Protein AF-A0A6M3IK71-F1 (afdb_monomer_lite)

Radius of gyration: 14.88 Å; chains: 1; bounding box: 33×31×41 Å

Structure (mmCIF, N/CA/C/O backbone):
data_AF-A0A6M3IK71-F1
#
_entry.id   AF-A0A6M3IK71-F1
#
loop_
_atom_site.group_PDB
_atom_site.id
_atom_site.type_symbol
_atom_site.label_atom_id
_atom_site.label_alt_id
_atom_site.label_comp_id
_atom_site.label_asym_id
_atom_site.label_entity_id
_atom_site.label_seq_id
_atom_site.pdbx_PDB_ins_code
_atom_site.Cartn_x
_atom_site.Cartn_y
_atom_site.Cartn_z
_atom_site.occupancy
_atom_site.B_iso_or_equiv
_atom_site.auth_seq_id
_atom_site.auth_comp_id
_atom_site.auth_asym_id
_atom_site.auth_atom_id
_atom_site.pdbx_PDB_model_num
ATOM 1 N N . MET A 1 1 ? 9.284 4.468 7.856 1.00 82.75 1 MET A N 1
ATOM 2 C CA . MET A 1 1 ? 7.969 3.829 8.094 1.00 82.75 1 MET A CA 1
ATOM 3 C C . MET A 1 1 ? 6.954 4.946 8.207 1.00 82.75 1 MET A C 1
ATOM 5 O O . MET A 1 1 ? 7.311 5.969 8.771 1.00 82.75 1 MET A O 1
ATOM 9 N N . ILE A 1 2 ? 5.760 4.789 7.642 1.00 92.88 2 ILE A N 1
ATOM 10 C CA . ILE A 1 2 ? 4.698 5.807 7.718 1.00 92.88 2 ILE A CA 1
ATOM 11 C C . ILE A 1 2 ? 3.636 5.298 8.685 1.00 92.88 2 ILE A C 1
ATOM 13 O O . ILE A 1 2 ? 3.389 4.093 8.718 1.00 92.88 2 ILE A O 1
ATOM 17 N N . ARG A 1 3 ? 3.052 6.194 9.476 1.00 94.31 3 ARG A N 1
ATOM 18 C CA . ARG A 1 3 ? 1.958 5.885 10.397 1.00 94.31 3 ARG A CA 1
ATOM 19 C C . ARG A 1 3 ? 0.759 6.745 10.041 1.00 94.31 3 ARG A C 1
ATOM 21 O O . ARG A 1 3 ? 0.933 7.909 9.694 1.00 94.31 3 ARG A O 1
ATOM 28 N N . ALA A 1 4 ? -0.423 6.156 10.089 1.00 95.81 4 ALA A N 1
ATOM 29 C CA . ALA A 1 4 ? -1.681 6.837 9.839 1.00 95.81 4 ALA A CA 1
ATOM 30 C C . ALA A 1 4 ? -2.730 6.317 10.815 1.00 95.81 4 ALA A C 1
ATOM 32 O O . ALA A 1 4 ? -2.734 5.132 11.133 1.00 95.81 4 ALA A O 1
ATOM 33 N N . GLU A 1 5 ? -3.632 7.186 11.247 1.00 95.88 5 GLU A N 1
ATOM 34 C CA . GLU A 1 5 ? -4.767 6.811 12.081 1.00 95.88 5 GLU A CA 1
ATOM 35 C C . GLU A 1 5 ? -6.059 6.980 11.283 1.00 95.88 5 GLU A C 1
ATOM 37 O O . GLU A 1 5 ? -6.243 7.977 10.580 1.00 95.88 5 GLU A O 1
ATOM 42 N N . ALA A 1 6 ? -6.947 5.995 11.368 1.00 95.56 6 ALA A N 1
ATOM 43 C CA . ALA A 1 6 ? -8.295 6.082 10.826 1.00 95.56 6 ALA A CA 1
ATOM 44 C C . ALA A 1 6 ? -9.256 5.323 11.740 1.00 95.56 6 ALA A C 1
ATOM 46 O O . ALA A 1 6 ? -8.984 4.180 12.104 1.00 95.56 6 ALA A O 1
ATOM 47 N N . ASP A 1 7 ? -10.371 5.965 12.095 1.00 92.75 7 ASP A N 1
ATOM 48 C CA . ASP A 1 7 ? -11.415 5.403 12.960 1.00 92.75 7 ASP A CA 1
ATOM 49 C C . ASP A 1 7 ? -10.871 4.878 14.310 1.00 92.75 7 ASP A C 1
ATOM 51 O O . ASP A 1 7 ? -11.312 3.849 14.817 1.00 92.75 7 ASP A O 1
ATOM 55 N N . GLY A 1 8 ? -9.876 5.573 14.881 1.00 93.31 8 GLY A N 1
ATOM 56 C CA . GLY A 1 8 ? -9.226 5.205 16.147 1.00 93.31 8 GLY A CA 1
ATOM 57 C C . GLY A 1 8 ? -8.264 4.013 16.059 1.00 93.31 8 GLY A C 1
ATOM 58 O O . GLY A 1 8 ? -7.817 3.512 17.088 1.00 93.31 8 GLY A O 1
ATOM 59 N N . ILE A 1 9 ? -7.946 3.539 14.850 1.00 95.44 9 ILE A N 1
ATOM 60 C CA . ILE A 1 9 ? -7.010 2.436 14.607 1.00 95.44 9 ILE A CA 1
ATOM 61 C C . ILE A 1 9 ? -5.738 2.985 13.952 1.00 95.44 9 ILE A C 1
ATOM 63 O O . ILE A 1 9 ? -5.804 3.677 12.932 1.00 95.44 9 ILE A O 1
ATOM 67 N N . GLU A 1 10 ? -4.572 2.634 14.502 1.00 97.06 10 GLU A N 1
ATOM 68 C CA . GLU A 1 10 ? -3.271 2.962 13.910 1.00 97.06 10 GLU A CA 1
ATOM 69 C C . GLU A 1 10 ? -2.875 1.934 12.836 1.00 97.06 10 GLU A C 1
ATOM 71 O O . GLU A 1 10 ? -2.929 0.716 13.030 1.00 97.06 10 GLU A O 1
ATOM 76 N N . TYR A 1 11 ? -2.417 2.443 11.696 1.00 97.00 11 TYR A N 1
ATOM 77 C CA . TYR A 1 11 ? -1.899 1.683 10.568 1.00 97.00 11 TYR A CA 1
ATOM 78 C C . TYR A 1 11 ? -0.442 2.062 10.308 1.00 97.00 11 TYR A C 1
ATOM 80 O O . TYR A 1 11 ? -0.099 3.230 10.120 1.00 97.00 11 TYR A O 1
ATOM 88 N N . GLY A 1 12 ? 0.420 1.053 10.234 1.00 96.38 12 GLY A N 1
ATOM 89 C CA . GLY A 1 12 ? 1.818 1.186 9.846 1.00 96.38 12 GLY A CA 1
ATOM 90 C C . GLY A 1 12 ? 2.025 0.786 8.389 1.00 96.38 12 GLY A C 1
ATOM 91 O O . GLY A 1 12 ? 1.578 -0.275 7.962 1.00 96.38 12 GLY A O 1
ATOM 92 N N . VAL A 1 13 ? 2.755 1.598 7.626 1.00 96.00 13 VAL A N 1
ATOM 93 C CA . VAL A 1 13 ? 3.127 1.299 6.238 1.00 96.00 13 VAL A CA 1
ATOM 94 C C . VAL A 1 13 ? 4.636 1.136 6.119 1.00 96.00 13 VAL A C 1
ATOM 96 O O . VAL A 1 13 ? 5.426 2.040 6.436 1.00 96.00 13 VAL A O 1
ATOM 99 N N . LYS A 1 14 ? 5.044 -0.039 5.636 1.00 94.06 14 LYS A N 1
ATOM 100 C CA . LYS A 1 14 ? 6.441 -0.412 5.404 1.00 94.06 14 LYS A CA 1
ATOM 101 C C . LYS A 1 14 ? 6.713 -0.469 3.908 1.00 94.06 14 LYS A C 1
ATOM 103 O O . LYS A 1 14 ? 5.945 -1.061 3.158 1.00 94.06 14 LYS A O 1
ATOM 108 N N . PHE A 1 15 ? 7.829 0.126 3.498 1.00 91.75 15 PHE A N 1
ATOM 109 C CA . PHE A 1 15 ? 8.299 0.117 2.116 1.00 91.75 15 PHE A CA 1
ATOM 110 C C . PHE A 1 15 ? 9.589 -0.693 2.033 1.00 91.75 15 PHE A C 1
ATOM 112 O O . PHE A 1 15 ? 10.538 -0.410 2.761 1.00 91.75 15 PHE A O 1
ATOM 119 N N . GLY A 1 16 ? 9.626 -1.659 1.124 1.00 89.25 16 GLY A N 1
ATOM 120 C CA . GLY A 1 16 ? 10.832 -2.359 0.703 1.00 89.25 16 GLY A CA 1
ATOM 121 C C . GLY A 1 16 ? 11.178 -1.978 -0.730 1.00 89.25 16 GLY A C 1
ATOM 122 O O . GLY A 1 16 ? 10.290 -1.724 -1.544 1.00 89.25 16 GLY A O 1
ATOM 123 N N . HIS A 1 17 ? 12.464 -1.935 -1.057 1.00 85.19 17 HIS A N 1
ATOM 124 C CA . HIS A 1 17 ? 12.913 -1.753 -2.430 1.00 85.19 17 HIS A CA 1
ATOM 125 C C . HIS A 1 17 ? 14.074 -2.699 -2.698 1.00 85.19 17 HIS A C 1
ATOM 127 O O . HIS A 1 17 ? 15.073 -2.665 -1.985 1.00 85.19 17 HIS A O 1
ATOM 133 N N . LEU A 1 18 ? 13.920 -3.543 -3.709 1.00 83.88 18 LEU A N 1
ATOM 134 C CA . LEU A 1 18 ? 14.900 -4.537 -4.108 1.00 83.88 18 LEU A CA 1
ATOM 135 C C . LEU A 1 18 ? 15.393 -4.201 -5.507 1.00 83.88 18 LEU A C 1
ATOM 137 O O . LEU A 1 18 ? 14.596 -4.123 -6.442 1.00 83.88 18 LEU A O 1
ATOM 141 N N . GLN A 1 19 ? 16.701 -4.029 -5.649 1.00 81.00 19 GLN A N 1
ATOM 142 C CA . GLN A 1 19 ? 17.342 -4.011 -6.954 1.00 81.00 19 GLN A CA 1
ATOM 143 C C . GLN A 1 19 ? 17.559 -5.458 -7.400 1.00 81.00 19 GLN A C 1
ATOM 145 O O . GLN A 1 19 ? 18.050 -6.273 -6.625 1.00 81.00 19 GLN A O 1
ATOM 150 N N . LEU A 1 20 ? 17.136 -5.783 -8.619 1.00 75.56 20 LEU A N 1
ATOM 151 C CA . LEU A 1 20 ? 17.233 -7.136 -9.157 1.00 75.56 20 LEU A CA 1
ATOM 152 C C . LEU A 1 20 ? 18.604 -7.328 -9.810 1.00 75.56 20 LEU A C 1
ATOM 154 O O . LEU A 1 20 ? 19.006 -6.521 -10.658 1.00 75.56 20 LEU A O 1
ATOM 158 N N . GLY A 1 21 ? 19.298 -8.401 -9.423 1.00 67.81 21 GLY A N 1
ATOM 159 C CA . GLY A 1 21 ? 20.542 -8.832 -10.061 1.00 67.81 21 GLY A CA 1
ATOM 160 C C . GLY A 1 21 ? 20.329 -9.237 -11.528 1.00 67.81 21 GLY A C 1
ATOM 161 O O . GLY A 1 21 ? 19.186 -9.468 -11.929 1.00 67.81 21 GLY A O 1
ATOM 162 N N . PRO A 1 22 ? 21.390 -9.315 -12.351 1.00 67.75 22 PRO A N 1
ATOM 163 C CA . PRO A 1 22 ? 21.309 -9.714 -13.762 1.00 67.75 22 PRO A CA 1
ATOM 164 C C . PRO A 1 22 ? 20.530 -11.018 -13.981 1.00 67.75 22 PRO A C 1
ATOM 166 O O . PRO A 1 22 ? 19.692 -11.093 -14.873 1.00 67.75 22 PRO A O 1
ATOM 169 N N . GLU A 1 23 ? 20.735 -12.005 -13.111 1.00 65.81 23 GLU A N 1
ATOM 170 C CA . GLU A 1 23 ? 20.045 -13.300 -13.108 1.00 65.81 23 GLU A CA 1
ATOM 171 C C . GLU A 1 23 ? 18.580 -13.235 -12.638 1.00 65.81 23 GLU A C 1
ATOM 173 O O . GLU A 1 23 ? 17.793 -14.140 -12.903 1.00 65.81 23 GLU A O 1
ATOM 178 N N . GLN A 1 24 ? 18.193 -12.150 -11.965 1.00 62.84 24 GLN A N 1
ATOM 179 C CA . GLN A 1 24 ? 16.837 -11.898 -11.469 1.00 62.84 24 GLN A CA 1
ATOM 180 C C . GLN A 1 24 ? 16.064 -10.903 -12.342 1.00 62.84 24 GLN A C 1
ATOM 182 O O . GLN A 1 24 ? 14.917 -10.570 -12.027 1.00 62.84 24 GLN A O 1
ATOM 187 N N . GLN A 1 25 ? 16.668 -10.405 -13.427 1.00 61.41 25 GLN A N 1
ATOM 188 C CA . GLN A 1 25 ? 16.006 -9.556 -14.415 1.00 61.41 25 GLN A CA 1
ATOM 189 C C . GLN A 1 25 ? 15.050 -10.407 -15.244 1.00 61.41 25 GLN A C 1
ATOM 191 O O . GLN A 1 25 ? 15.318 -10.806 -16.373 1.00 61.41 25 GLN A O 1
ATOM 196 N N . ILE A 1 26 ? 13.903 -10.701 -14.647 1.00 58.94 26 ILE A N 1
ATOM 197 C CA . ILE A 1 26 ? 12.832 -11.414 -15.320 1.00 58.94 26 ILE A CA 1
ATOM 198 C C . ILE A 1 26 ? 12.262 -10.466 -16.377 1.00 58.94 26 ILE A C 1
ATOM 200 O O . ILE A 1 26 ? 11.839 -9.349 -16.051 1.00 58.94 26 ILE A O 1
ATOM 204 N N . TYR A 1 27 ? 12.211 -10.909 -17.635 1.00 53.69 27 TYR A N 1
ATOM 205 C CA . TYR A 1 27 ? 11.245 -10.351 -18.577 1.00 53.69 27 TYR A CA 1
ATOM 206 C C . TYR A 1 27 ? 9.876 -10.529 -17.928 1.00 53.69 27 TYR A C 1
ATOM 208 O O . TYR A 1 27 ? 9.425 -11.651 -17.700 1.00 53.69 27 TYR A O 1
ATOM 216 N N . SER A 1 28 ? 9.250 -9.424 -17.525 1.00 49.00 28 SER A N 1
ATOM 217 C CA . SER A 1 28 ? 7.915 -9.495 -16.947 1.00 49.00 28 SER A CA 1
ATOM 218 C C . SER A 1 28 ? 7.009 -10.169 -17.985 1.00 49.00 28 SER A C 1
ATOM 220 O O . SER A 1 28 ? 7.017 -9.711 -19.125 1.00 49.00 28 SER A O 1
ATOM 222 N N . PRO A 1 29 ? 6.185 -11.174 -17.633 1.00 47.19 29 PRO A N 1
ATOM 223 C CA . PRO A 1 29 ? 5.252 -11.826 -18.566 1.00 47.19 29 PRO A CA 1
ATOM 224 C C . PRO A 1 29 ? 4.095 -10.902 -19.007 1.00 47.19 29 PRO A C 1
ATOM 226 O O . PRO A 1 29 ? 3.064 -11.349 -19.495 1.00 47.19 29 PRO A O 1
ATOM 229 N N . ILE A 1 30 ? 4.257 -9.591 -18.814 1.00 48.72 30 ILE A N 1
ATOM 230 C CA . ILE A 1 30 ? 3.362 -8.543 -19.293 1.00 48.72 30 ILE A CA 1
ATOM 231 C C . ILE A 1 30 ? 3.767 -8.266 -20.755 1.00 48.72 30 ILE A C 1
ATOM 233 O O . ILE A 1 30 ? 4.969 -8.254 -21.026 1.00 48.72 30 ILE A O 1
ATOM 237 N N . PRO A 1 31 ? 2.840 -7.980 -21.693 1.00 46.53 31 PRO A N 1
ATOM 238 C CA . PRO A 1 31 ? 3.109 -7.951 -23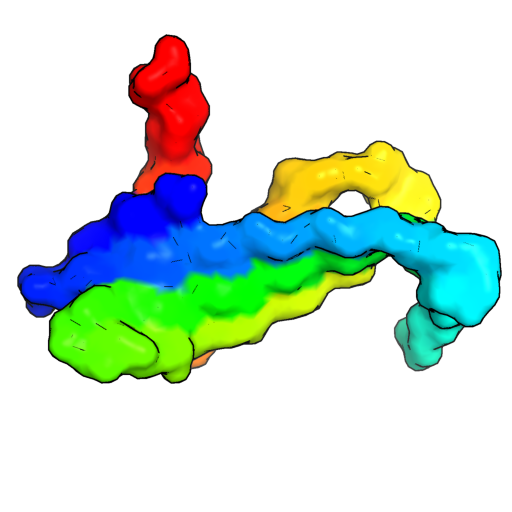.143 1.00 46.53 31 PRO A CA 1
ATOM 239 C C . PRO A 1 31 ? 4.108 -6.888 -23.638 1.00 46.53 31 PRO A C 1
ATOM 241 O O . PRO A 1 31 ? 4.233 -6.669 -24.836 1.00 46.53 31 PRO A O 1
ATOM 244 N N . SER A 1 32 ? 4.781 -6.163 -22.745 1.00 53.44 32 SER A N 1
ATOM 245 C CA . SER A 1 32 ? 5.580 -4.986 -23.079 1.00 53.44 32 SER A CA 1
ATOM 246 C C . SER A 1 32 ? 7.055 -5.275 -23.355 1.00 53.44 32 SER A C 1
ATOM 248 O O . SER A 1 32 ? 7.754 -4.361 -23.785 1.00 53.44 32 SER A O 1
ATOM 250 N N . GLY A 1 33 ? 7.557 -6.488 -23.078 1.00 55.81 33 GLY A N 1
ATOM 251 C CA . GLY A 1 33 ? 8.969 -6.833 -23.303 1.00 55.81 33 GLY A CA 1
ATOM 252 C C . GLY A 1 33 ? 9.961 -5.961 -22.514 1.00 55.81 33 GLY A C 1
ATOM 253 O O . GLY A 1 33 ? 11.133 -5.881 -22.866 1.00 55.81 33 GLY A O 1
ATOM 254 N N . LYS A 1 34 ? 9.509 -5.257 -21.466 1.00 60.62 34 LYS A N 1
ATOM 255 C CA . LYS A 1 34 ? 10.354 -4.316 -20.722 1.00 60.62 34 LYS A CA 1
ATOM 256 C C . LYS A 1 34 ? 11.147 -5.033 -19.632 1.00 60.62 34 LYS A C 1
ATOM 258 O O . LYS A 1 34 ? 10.579 -5.714 -18.778 1.00 60.62 34 LYS A O 1
ATOM 263 N N . GLN A 1 35 ? 12.459 -4.805 -19.624 1.00 67.12 35 GLN A N 1
ATOM 264 C CA . GLN A 1 35 ? 13.366 -5.273 -18.580 1.00 67.12 35 GLN A CA 1
ATOM 265 C C . GLN A 1 35 ? 13.013 -4.606 -17.240 1.00 67.12 35 GLN A C 1
ATOM 267 O O . GLN A 1 35 ? 13.025 -3.377 -17.110 1.00 67.12 35 GLN A O 1
ATOM 272 N N . VAL A 1 36 ? 12.694 -5.420 -16.234 1.00 70.94 36 VAL A N 1
ATOM 273 C CA . VAL A 1 36 ? 12.489 -4.971 -14.852 1.00 70.94 36 VAL A CA 1
ATOM 274 C C . VAL A 1 36 ? 13.828 -5.052 -14.128 1.00 70.94 36 VAL A C 1
ATOM 276 O O . VAL A 1 36 ? 14.449 -6.111 -14.129 1.00 70.94 36 VAL A O 1
ATOM 279 N N . ARG A 1 37 ? 14.278 -3.960 -13.496 1.00 74.44 37 ARG A N 1
ATOM 280 C CA . ARG A 1 37 ? 15.535 -3.968 -12.710 1.00 74.44 37 ARG A CA 1
ATOM 281 C C . ARG A 1 37 ? 15.359 -3.657 -11.229 1.00 74.44 37 ARG A C 1
ATOM 283 O O . ARG A 1 37 ? 16.317 -3.767 -10.473 1.00 74.44 37 ARG A O 1
ATOM 290 N N . ALA A 1 38 ? 14.160 -3.280 -10.798 1.00 79.31 38 ALA A N 1
ATOM 291 C CA . ALA A 1 38 ? 13.868 -3.116 -9.381 1.00 79.31 38 ALA A CA 1
ATOM 292 C C . ALA A 1 38 ? 12.411 -3.450 -9.057 1.00 79.31 38 ALA A C 1
ATOM 294 O O . ALA A 1 38 ? 11.528 -3.368 -9.915 1.00 79.31 38 ALA A O 1
ATOM 295 N N . ARG A 1 39 ? 12.162 -3.810 -7.798 1.00 85.69 39 ARG A N 1
ATOM 296 C CA . ARG A 1 39 ? 10.835 -4.050 -7.231 1.00 85.69 39 ARG A CA 1
ATOM 297 C C . ARG A 1 39 ? 10.644 -3.240 -5.966 1.00 85.69 39 ARG A C 1
ATOM 299 O O . ARG A 1 39 ? 11.466 -3.293 -5.058 1.00 85.69 39 ARG A O 1
ATOM 306 N N . THR A 1 40 ? 9.527 -2.535 -5.891 1.00 89.69 40 THR A N 1
ATOM 307 C CA . THR A 1 40 ? 9.056 -1.902 -4.662 1.00 89.69 40 THR A CA 1
ATOM 308 C C . THR A 1 40 ? 7.961 -2.757 -4.051 1.00 89.69 40 THR A C 1
ATOM 310 O O . THR A 1 40 ? 7.018 -3.138 -4.741 1.00 89.69 40 THR A O 1
ATOM 313 N N . PHE A 1 41 ? 8.079 -3.023 -2.758 1.00 91.69 41 PHE A N 1
ATOM 314 C CA . PHE A 1 41 ? 7.116 -3.766 -1.958 1.00 91.69 41 PHE A CA 1
ATOM 315 C C . PHE A 1 41 ? 6.526 -2.834 -0.908 1.00 91.69 41 PHE A C 1
ATOM 317 O O . PHE A 1 41 ? 7.234 -1.998 -0.342 1.00 91.69 41 PHE A O 1
ATOM 324 N N . VAL A 1 42 ? 5.236 -2.981 -0.643 1.00 95.31 42 VAL A N 1
ATOM 325 C CA . VAL A 1 42 ? 4.518 -2.260 0.402 1.00 95.31 42 VAL A CA 1
ATOM 326 C C . VAL A 1 42 ? 3.718 -3.256 1.215 1.0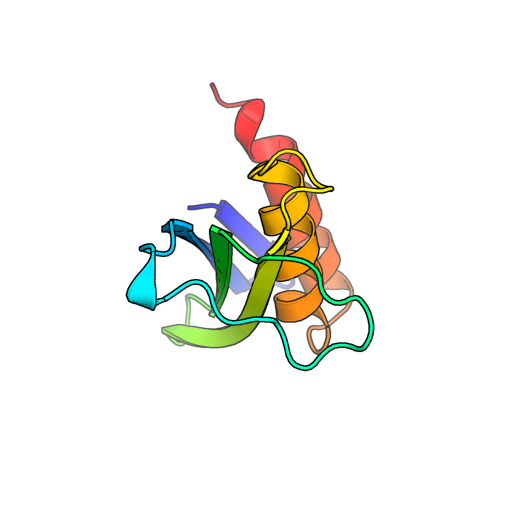0 95.31 42 VAL A C 1
ATOM 328 O O . VAL A 1 42 ? 3.044 -4.107 0.639 1.00 95.31 42 VAL A O 1
ATOM 331 N N . ALA A 1 43 ? 3.786 -3.115 2.533 1.00 95.81 43 ALA A N 1
ATOM 332 C CA . ALA A 1 43 ? 2.914 -3.800 3.475 1.00 95.81 43 ALA A CA 1
ATOM 333 C C . ALA A 1 43 ? 2.218 -2.762 4.360 1.00 95.81 43 ALA A C 1
ATOM 335 O O . ALA A 1 43 ? 2.862 -1.819 4.836 1.00 95.81 43 ALA A O 1
ATOM 336 N N . VAL A 1 44 ? 0.916 -2.9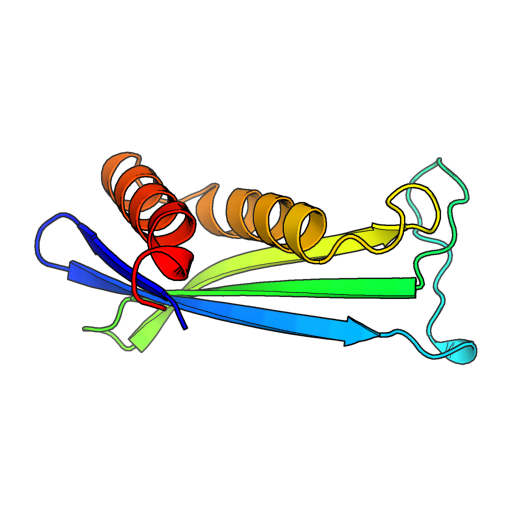43 4.560 1.00 96.19 44 VAL A N 1
ATOM 337 C CA . VAL A 1 44 ? 0.081 -2.163 5.472 1.00 96.19 44 VAL A CA 1
ATOM 338 C C . VAL A 1 44 ? -0.294 -3.065 6.636 1.00 96.19 44 VAL A C 1
ATOM 340 O O . VAL A 1 44 ? -0.845 -4.144 6.431 1.00 96.19 44 VAL A O 1
ATOM 343 N N . VAL A 1 45 ? 0.014 -2.617 7.847 1.00 96.81 45 VAL A N 1
ATOM 344 C CA . VAL A 1 45 ? -0.140 -3.390 9.079 1.00 96.81 45 VAL A CA 1
ATOM 345 C C . VAL A 1 45 ? -1.053 -2.631 10.023 1.00 96.81 45 VAL A C 1
ATOM 347 O O . VAL A 1 45 ? -0.747 -1.494 10.389 1.00 96.81 45 VAL A O 1
ATOM 350 N N . ARG A 1 46 ? -2.141 -3.262 10.450 1.00 96.12 46 ARG A N 1
ATOM 351 C CA . ARG A 1 46 ? -3.002 -2.757 11.520 1.00 96.12 46 ARG A CA 1
ATOM 352 C C . ARG A 1 46 ? -2.286 -2.978 12.861 1.00 96.12 46 ARG A C 1
ATOM 354 O O . ARG A 1 46 ? -1.905 -4.108 13.151 1.00 96.12 46 ARG A O 1
ATOM 361 N N . GLN A 1 47 ? -2.004 -1.921 13.623 1.00 94.12 47 GLN A N 1
ATOM 362 C CA . GLN A 1 47 ? -1.074 -1.991 14.765 1.00 94.12 47 GLN A CA 1
ATOM 363 C C . GLN A 1 47 ? -1.669 -2.635 16.023 1.00 94.12 47 GLN A C 1
ATOM 365 O O . GLN A 1 47 ? -0.943 -3.273 16.774 1.00 94.12 47 GLN A O 1
ATOM 370 N N . ASP A 1 48 ? -2.973 -2.508 16.251 1.00 92.88 48 ASP A N 1
ATOM 371 C CA . ASP A 1 48 ? -3.659 -3.098 17.409 1.00 92.88 48 ASP A CA 1
ATOM 372 C C . ASP A 1 48 ? -3.686 -4.635 17.363 1.00 92.88 48 ASP A C 1
ATOM 374 O O . ASP A 1 48 ? -3.530 -5.291 18.390 1.00 92.88 48 ASP A O 1
ATOM 378 N N . THR A 1 49 ? -3.841 -5.219 16.174 1.00 93.88 49 THR A N 1
ATOM 379 C CA . THR A 1 49 ? -3.841 -6.675 15.975 1.00 93.88 49 THR A CA 1
ATOM 380 C C . THR A 1 49 ? -2.526 -7.203 15.411 1.00 93.88 49 THR A C 1
ATOM 382 O O . THR A 1 49 ? -2.361 -8.414 15.276 1.00 93.88 49 THR A O 1
ATOM 385 N N . MET A 1 50 ? -1.604 -6.312 15.034 1.00 91.88 50 MET A N 1
ATOM 386 C CA . MET A 1 50 ? -0.370 -6.635 14.308 1.00 91.88 50 MET A CA 1
ATOM 387 C C . MET A 1 50 ? -0.617 -7.475 13.043 1.00 91.88 50 MET A C 1
ATOM 389 O O . MET A 1 50 ? 0.230 -8.271 12.638 1.00 91.88 50 MET A O 1
ATOM 393 N N . CYS A 1 51 ? -1.781 -7.302 12.408 1.00 93.25 51 CYS A N 1
ATOM 394 C CA . CYS A 1 51 ? -2.153 -8.047 11.208 1.00 93.25 51 CYS A CA 1
ATOM 395 C C . CYS A 1 51 ? -1.790 -7.274 9.944 1.00 93.25 51 CYS A C 1
ATOM 397 O O . CYS A 1 51 ? -2.089 -6.082 9.817 1.00 93.25 51 CYS A O 1
ATOM 399 N N . ASP A 1 52 ? -1.229 -7.985 8.971 1.00 93.31 52 ASP A N 1
ATOM 400 C CA . ASP A 1 52 ? -1.100 -7.474 7.614 1.00 93.31 52 ASP A CA 1
ATOM 401 C C . ASP A 1 52 ? -2.491 -7.373 6.977 1.00 93.31 52 ASP A C 1
ATOM 403 O O . ASP A 1 52 ? -3.218 -8.360 6.867 1.00 93.31 52 ASP A O 1
ATOM 407 N N . VAL A 1 53 ? -2.861 -6.166 6.556 1.00 95.56 53 VAL A N 1
ATOM 408 C CA . VAL A 1 53 ? -4.172 -5.863 5.957 1.00 95.56 53 VAL A CA 1
ATOM 409 C C . VAL A 1 53 ? -4.073 -5.476 4.483 1.00 95.56 53 VAL A C 1
ATOM 411 O O . VAL A 1 53 ? -5.091 -5.277 3.826 1.00 95.56 53 VAL A O 1
ATOM 414 N N . GLY A 1 54 ? -2.859 -5.377 3.939 1.00 94.81 54 GLY A N 1
ATOM 415 C CA . GLY A 1 54 ? -2.665 -5.110 2.522 1.00 94.81 54 GLY A CA 1
ATOM 416 C C . GLY A 1 54 ? -1.215 -5.220 2.073 1.00 94.81 54 GLY A C 1
ATOM 417 O O . GLY A 1 54 ? -0.300 -4.755 2.756 1.00 94.81 54 GLY A O 1
ATOM 418 N N . HIS A 1 55 ? -1.017 -5.773 0.875 1.00 95.69 55 HIS A N 1
ATOM 419 C CA . HIS A 1 55 ? 0.291 -5.875 0.230 1.00 95.69 55 HIS A CA 1
ATOM 420 C C . HIS A 1 55 ? 0.240 -5.371 -1.201 1.00 95.69 55 HIS A C 1
ATOM 422 O O . HIS A 1 55 ? -0.728 -5.572 -1.933 1.00 95.69 55 HIS A O 1
ATOM 428 N N . GLY A 1 56 ? 1.322 -4.733 -1.625 1.00 93.88 56 GLY A N 1
ATOM 429 C CA . GLY A 1 56 ? 1.445 -4.230 -2.979 1.00 93.88 56 GLY A CA 1
ATOM 430 C C . GLY A 1 56 ? 2.863 -4.356 -3.490 1.00 93.88 56 GLY A C 1
ATOM 431 O O . GLY A 1 56 ? 3.826 -4.079 -2.781 1.00 93.88 56 GLY A O 1
ATOM 432 N N . ILE A 1 57 ? 2.987 -4.767 -4.747 1.00 91.50 57 ILE A N 1
ATOM 433 C CA . ILE A 1 57 ? 4.272 -4.899 -5.433 1.00 91.50 57 ILE A CA 1
ATOM 434 C C . ILE A 1 57 ? 4.216 -4.042 -6.682 1.00 91.50 57 ILE A C 1
ATOM 436 O O . ILE A 1 57 ? 3.225 -4.092 -7.406 1.00 91.50 57 ILE A O 1
ATOM 440 N N . ALA A 1 58 ? 5.268 -3.281 -6.959 1.00 88.88 58 ALA A N 1
ATOM 441 C CA . ALA A 1 58 ? 5.463 -2.560 -8.208 1.00 88.88 58 ALA A CA 1
ATOM 442 C C . ALA A 1 58 ? 6.819 -2.917 -8.815 1.00 88.88 58 ALA A C 1
ATOM 444 O O . ALA A 1 58 ? 7.851 -2.794 -8.160 1.00 88.88 58 ALA A O 1
ATOM 445 N N . ASN A 1 59 ? 6.804 -3.343 -10.076 1.00 84.38 59 ASN A N 1
ATOM 446 C CA . ASN A 1 59 ? 8.009 -3.507 -10.878 1.00 84.38 59 ASN A CA 1
ATOM 447 C C . ASN A 1 59 ? 8.393 -2.137 -11.442 1.00 84.38 59 ASN A C 1
ATOM 449 O O . ASN A 1 59 ? 7.549 -1.491 -12.060 1.00 84.38 59 ASN A O 1
ATOM 453 N N . CYS A 1 60 ? 9.641 -1.720 -11.252 1.00 75.94 60 CYS A N 1
ATOM 454 C CA . CYS A 1 60 ? 10.197 -0.543 -11.910 1.00 75.94 60 CYS A CA 1
ATOM 455 C C . CYS A 1 60 ? 10.930 -0.998 -13.177 1.00 75.94 60 CYS A C 1
ATOM 457 O O . CYS A 1 60 ? 11.896 -1.773 -13.111 1.00 75.94 60 CYS A O 1
ATOM 459 N N . SER A 1 61 ? 10.455 -0.533 -14.328 1.00 71.25 61 SER A N 1
ATOM 460 C CA . SER A 1 61 ? 11.072 -0.793 -15.626 1.00 71.25 61 SER A CA 1
ATOM 461 C C . SER A 1 61 ? 12.120 0.269 -15.967 1.00 71.25 61 SER A C 1
ATOM 463 O O . SER A 1 61 ? 12.139 1.353 -15.379 1.00 71.25 61 SER A O 1
ATOM 465 N N . VAL A 1 62 ? 12.985 -0.025 -16.944 1.00 64.62 62 VAL A N 1
ATOM 466 C CA . VAL A 1 62 ? 13.953 0.951 -17.491 1.00 64.62 62 VAL A CA 1
ATOM 467 C C . VAL A 1 62 ? 13.256 2.241 -17.952 1.00 64.62 62 VAL A C 1
ATOM 469 O O . VAL A 1 62 ? 13.799 3.327 -17.775 1.00 64.62 62 VAL A O 1
ATOM 472 N N . GLY A 1 63 ? 12.028 2.137 -18.477 1.00 61.94 63 GLY A N 1
ATOM 473 C CA . GLY A 1 63 ? 11.247 3.283 -18.955 1.00 61.94 63 GLY A CA 1
ATOM 474 C C . GLY A 1 63 ? 10.774 4.238 -17.856 1.00 61.94 63 GLY A C 1
ATOM 475 O O . GLY A 1 63 ? 10.332 5.339 -18.163 1.00 61.94 63 GLY A O 1
ATOM 476 N N . ASP A 1 64 ? 10.897 3.845 -16.589 1.00 60.09 64 ASP A N 1
ATOM 477 C CA . ASP A 1 64 ? 10.411 4.603 -15.434 1.00 60.09 64 ASP A CA 1
ATOM 478 C C . ASP A 1 64 ? 11.580 5.312 -14.715 1.00 60.09 64 ASP A C 1
ATOM 480 O O . ASP A 1 64 ? 11.425 5.803 -13.593 1.00 60.09 64 ASP A O 1
ATOM 484 N N . ALA A 1 65 ? 12.777 5.284 -15.327 1.00 60.97 65 ALA A N 1
ATOM 485 C CA . ALA A 1 65 ? 14.052 5.761 -14.784 1.00 60.97 65 ALA A CA 1
ATOM 486 C C . ALA A 1 65 ? 14.384 5.217 -13.379 1.00 60.97 65 ALA A C 1
ATOM 488 O O . ALA A 1 65 ? 15.122 5.840 -12.620 1.00 60.97 65 ALA A O 1
ATOM 489 N N . PHE A 1 66 ? 13.817 4.065 -13.002 1.00 65.06 66 PHE A N 1
ATOM 490 C CA . PHE A 1 66 ? 13.922 3.507 -11.648 1.00 65.06 66 PHE A CA 1
ATOM 491 C C . PHE A 1 66 ? 13.443 4.464 -10.546 1.00 65.06 66 PHE A C 1
ATOM 493 O O . PHE A 1 66 ? 13.929 4.406 -9.414 1.00 65.06 66 PHE A O 1
ATOM 500 N N . CYS A 1 67 ? 12.477 5.339 -10.845 1.00 75.75 67 CYS A N 1
ATOM 501 C CA . CYS A 1 67 ? 11.977 6.294 -9.865 1.00 75.75 67 CYS A CA 1
ATOM 502 C C . CYS A 1 67 ? 11.329 5.560 -8.679 1.00 75.75 67 CYS A C 1
ATOM 504 O O . CYS A 1 67 ? 10.211 5.039 -8.765 1.00 75.75 67 CYS A O 1
ATOM 506 N N . LYS A 1 68 ? 12.045 5.529 -7.545 1.00 79.19 68 LYS A N 1
ATOM 507 C CA . LYS A 1 68 ? 11.598 4.891 -6.295 1.00 79.19 68 LYS A CA 1
ATOM 508 C C . LYS A 1 68 ? 10.229 5.415 -5.870 1.00 79.19 68 LYS A C 1
ATOM 510 O O . LYS A 1 68 ? 9.396 4.641 -5.412 1.00 79.19 68 LYS A O 1
ATOM 515 N N . GLU A 1 69 ? 9.982 6.705 -6.073 1.00 87.31 69 GLU A N 1
ATOM 516 C CA . GLU A 1 69 ? 8.725 7.353 -5.711 1.00 87.31 69 GLU A CA 1
ATOM 517 C C . GLU A 1 69 ? 7.539 6.853 -6.545 1.00 87.31 69 GLU A C 1
ATOM 519 O O . GLU A 1 69 ? 6.490 6.530 -5.988 1.00 87.31 69 GLU A O 1
ATOM 524 N N . THR A 1 70 ? 7.704 6.701 -7.861 1.00 86.81 70 THR A N 1
ATOM 525 C CA . THR A 1 70 ? 6.665 6.121 -8.727 1.00 86.81 70 THR A CA 1
ATOM 526 C C . THR A 1 70 ? 6.350 4.685 -8.312 1.00 86.81 70 THR A C 1
ATOM 528 O O . THR A 1 70 ? 5.182 4.323 -8.156 1.00 86.81 70 THR A O 1
ATOM 531 N N . GLY A 1 71 ? 7.386 3.883 -8.043 1.00 88.12 71 GLY A N 1
ATOM 532 C CA . GLY A 1 71 ? 7.218 2.512 -7.563 1.00 88.12 71 GLY A CA 1
ATOM 533 C C . GLY A 1 71 ? 6.485 2.441 -6.220 1.00 88.12 71 GLY A C 1
ATOM 534 O O . GLY A 1 71 ? 5.588 1.615 -6.056 1.00 88.12 71 GLY A O 1
ATOM 535 N N . ARG A 1 72 ? 6.811 3.328 -5.271 1.00 91.06 72 ARG A N 1
ATOM 536 C CA . ARG A 1 72 ? 6.131 3.411 -3.968 1.00 91.06 72 ARG A CA 1
ATOM 537 C C . ARG A 1 72 ? 4.663 3.771 -4.117 1.00 91.06 72 ARG A C 1
ATOM 539 O O . ARG A 1 72 ? 3.833 3.079 -3.542 1.00 91.06 72 ARG A O 1
ATOM 546 N N . LYS A 1 73 ? 4.333 4.784 -4.921 1.00 92.75 73 LYS A N 1
ATOM 547 C CA . LYS A 1 73 ? 2.940 5.190 -5.162 1.00 92.75 73 LYS A CA 1
ATOM 548 C C . LYS A 1 73 ? 2.120 4.064 -5.791 1.00 92.75 73 LYS A C 1
ATOM 550 O O . LYS A 1 73 ? 0.998 3.803 -5.359 1.00 92.75 73 LYS A O 1
ATOM 555 N N . LEU A 1 74 ? 2.682 3.361 -6.775 1.00 92.50 74 LEU A N 1
ATOM 556 C CA . LEU A 1 74 ? 1.994 2.257 -7.444 1.00 92.50 74 LEU A CA 1
ATOM 557 C C . LEU A 1 74 ? 1.807 1.049 -6.517 1.00 92.50 74 LEU A C 1
ATOM 559 O O . LEU A 1 74 ? 0.713 0.489 -6.447 1.00 92.50 74 LEU A O 1
ATOM 563 N N . ALA A 1 75 ? 2.851 0.664 -5.781 1.00 93.81 75 ALA A N 1
ATOM 564 C CA . ALA A 1 75 ? 2.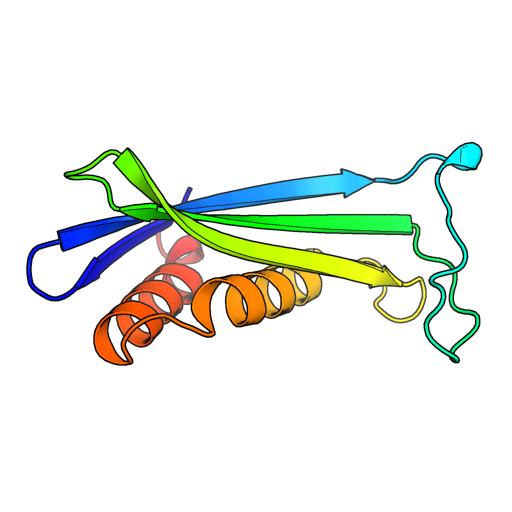771 -0.416 -4.804 1.00 93.81 75 ALA A CA 1
ATOM 565 C C . ALA A 1 75 ? 1.797 -0.065 -3.669 1.00 93.81 75 ALA A C 1
ATOM 567 O O . ALA A 1 75 ? 0.972 -0.894 -3.305 1.00 93.81 75 ALA A O 1
ATOM 568 N N . LEU A 1 76 ? 1.809 1.176 -3.176 1.00 95.81 76 LEU A N 1
ATOM 569 C CA . LEU A 1 76 ? 0.872 1.642 -2.156 1.00 95.81 76 LEU A CA 1
ATOM 570 C C . LEU A 1 76 ? -0.571 1.613 -2.665 1.00 95.81 76 LEU A C 1
ATOM 572 O O . LEU A 1 76 ? -1.441 1.081 -1.991 1.00 95.81 76 LEU A O 1
ATOM 576 N N . THR A 1 77 ? -0.824 2.084 -3.889 1.00 96.31 77 THR A N 1
ATOM 577 C CA . THR A 1 77 ? -2.156 1.994 -4.518 1.00 96.31 77 THR A CA 1
ATOM 578 C C . THR A 1 77 ? -2.674 0.555 -4.533 1.00 96.31 77 THR A C 1
ATOM 580 O O . THR A 1 77 ? -3.840 0.316 -4.232 1.00 96.31 77 THR A O 1
ATOM 583 N N . ARG A 1 78 ? -1.799 -0.408 -4.850 1.00 96.12 78 ARG A N 1
ATOM 584 C CA . ARG A 1 78 ? -2.131 -1.840 -4.868 1.00 96.12 78 ARG A CA 1
ATOM 585 C C . ARG A 1 78 ? -2.404 -2.379 -3.464 1.00 96.12 78 ARG A C 1
ATOM 587 O O . ARG A 1 78 ? -3.415 -3.043 -3.279 1.00 96.12 78 ARG A O 1
ATOM 594 N N . ALA A 1 79 ? -1.562 -2.032 -2.490 1.00 96.69 79 ALA A N 1
ATOM 595 C CA . ALA A 1 79 ? -1.719 -2.450 -1.095 1.00 96.69 79 ALA A CA 1
ATOM 596 C C . ALA A 1 79 ? -3.005 -1.917 -0.452 1.00 96.69 79 ALA A C 1
ATOM 598 O O . ALA A 1 79 ? -3.569 -2.551 0.430 1.00 96.69 79 ALA A O 1
ATOM 599 N N . LEU A 1 80 ? -3.472 -0.754 -0.900 1.00 97.12 80 LEU A N 1
ATOM 600 C CA . LEU A 1 80 ? -4.650 -0.090 -0.361 1.00 97.12 80 LEU A CA 1
ATOM 601 C C . LEU A 1 80 ? -5.960 -0.495 -1.043 1.00 97.12 80 LEU A C 1
ATOM 603 O O . LEU A 1 80 ? -7.006 -0.080 -0.561 1.00 97.12 80 LEU A O 1
ATOM 607 N N . ARG A 1 81 ? -5.934 -1.245 -2.156 1.00 96.38 81 ARG A N 1
ATOM 608 C CA . ARG A 1 81 ? -7.098 -1.463 -3.039 1.00 96.38 81 ARG A CA 1
ATOM 609 C C . ARG A 1 81 ? -8.356 -1.905 -2.289 1.00 96.38 81 ARG A C 1
ATOM 611 O O . ARG A 1 81 ? -9.427 -1.362 -2.550 1.00 96.38 81 ARG A O 1
ATOM 618 N N . ASP A 1 82 ? -8.189 -2.838 -1.360 1.00 94.94 82 ASP A N 1
ATOM 619 C CA . ASP A 1 82 ? -9.290 -3.525 -0.684 1.00 94.94 82 ASP A CA 1
ATOM 620 C C . ASP A 1 82 ? -9.602 -2.909 0.701 1.00 94.94 82 ASP A C 1
ATOM 622 O O . ASP A 1 82 ? -10.462 -3.399 1.428 1.00 94.94 82 ASP A O 1
ATOM 626 N N . LEU A 1 83 ? -8.936 -1.801 1.065 1.00 94.88 83 LEU A N 1
ATOM 627 C CA . LEU A 1 83 ? -9.151 -1.105 2.336 1.00 94.88 83 LEU A CA 1
ATOM 628 C C . LEU A 1 83 ? -10.270 -0.046 2.263 1.00 94.88 83 LEU A C 1
ATOM 630 O O . LEU A 1 83 ? -10.478 0.594 1.219 1.00 94.88 83 LEU A O 1
ATOM 634 N N . PRO A 1 84 ? -10.954 0.232 3.392 1.00 96.38 84 PRO A N 1
ATOM 635 C CA . PRO A 1 84 ? -11.978 1.269 3.469 1.00 96.38 84 PRO A CA 1
ATOM 636 C C . PRO A 1 84 ? -11.470 2.645 3.025 1.00 96.38 84 PRO A C 1
ATOM 638 O O . PRO A 1 84 ? -10.321 3.021 3.259 1.00 96.38 84 PRO A O 1
ATOM 641 N N . LYS A 1 85 ? -12.344 3.445 2.400 1.00 96.62 85 LYS A N 1
ATOM 642 C CA . LYS A 1 85 ? -12.000 4.797 1.917 1.00 96.62 85 LYS A CA 1
ATOM 643 C C . LYS A 1 85 ? -11.362 5.698 2.998 1.00 96.62 85 LYS A C 1
ATOM 645 O O . LYS A 1 85 ? -10.379 6.351 2.644 1.00 96.62 85 LYS A O 1
ATOM 650 N N . PRO A 1 86 ? -11.842 5.736 4.261 1.00 96.62 86 PRO A N 1
ATOM 651 C CA . PRO A 1 86 ? -11.207 6.530 5.319 1.00 96.62 86 PRO A CA 1
ATOM 652 C C . PRO A 1 86 ? -9.752 6.116 5.573 1.00 96.62 86 PRO A C 1
ATOM 654 O O . PRO A 1 86 ? -8.861 6.961 5.547 1.00 96.62 86 PRO A O 1
ATOM 657 N N . VAL A 1 87 ? -9.498 4.808 5.674 1.00 96.50 87 VAL A N 1
ATOM 658 C CA . VAL A 1 87 ? -8.155 4.233 5.858 1.00 96.50 87 VAL A CA 1
ATOM 659 C C . VAL A 1 87 ? -7.236 4.590 4.689 1.00 96.50 87 VAL A C 1
ATOM 661 O O . VAL A 1 87 ? -6.124 5.078 4.886 1.00 96.50 87 VAL A O 1
ATOM 664 N N . ARG A 1 88 ? -7.713 4.417 3.447 1.00 97.44 88 ARG A N 1
ATOM 665 C CA . ARG A 1 88 ? -6.940 4.773 2.245 1.00 97.44 88 ARG A CA 1
ATOM 666 C C . ARG A 1 88 ? -6.555 6.250 2.238 1.00 97.44 88 ARG A C 1
ATOM 668 O O . ARG A 1 88 ? -5.418 6.574 1.907 1.00 97.44 88 ARG A O 1
ATOM 675 N N . LYS A 1 89 ? -7.495 7.134 2.586 1.00 97.38 89 LYS A N 1
ATOM 676 C CA . LYS A 1 89 ? -7.269 8.582 2.643 1.00 97.38 89 LYS A CA 1
ATOM 677 C C . LYS A 1 89 ? -6.199 8.929 3.681 1.00 97.38 89 LYS A C 1
ATOM 679 O O . LYS A 1 89 ? -5.217 9.565 3.310 1.00 97.38 89 LYS A O 1
ATOM 684 N N . ALA A 1 90 ? -6.351 8.458 4.919 1.00 97.06 90 ALA A N 1
ATOM 685 C CA . ALA A 1 90 ? -5.412 8.738 6.005 1.00 97.06 90 ALA A CA 1
ATOM 686 C C . ALA A 1 90 ? -3.984 8.281 5.663 1.00 97.06 90 ALA A C 1
ATOM 688 O O . ALA A 1 90 ? -3.016 9.016 5.856 1.00 97.06 90 ALA A O 1
ATOM 689 N N . ILE A 1 91 ? -3.846 7.089 5.070 1.00 96.75 91 ILE A N 1
ATOM 690 C CA . ILE A 1 91 ? -2.541 6.569 4.651 1.00 96.75 91 ILE A CA 1
ATOM 691 C C . ILE A 1 91 ? -1.913 7.428 3.544 1.00 96.75 91 ILE A C 1
ATOM 693 O O . ILE A 1 91 ? -0.708 7.685 3.582 1.00 96.75 91 ILE A O 1
ATOM 697 N N . TRP A 1 92 ? -2.691 7.892 2.563 1.00 97.06 92 TRP A N 1
ATOM 698 C CA . TRP A 1 92 ? -2.176 8.787 1.522 1.00 97.06 92 TRP A CA 1
ATOM 699 C C . TRP A 1 92 ? -1.767 10.154 2.068 1.00 97.06 92 TRP A C 1
ATOM 701 O O . TRP A 1 92 ? -0.721 10.672 1.680 1.00 97.06 92 TRP A O 1
ATOM 711 N N . GLU A 1 93 ? -2.552 10.726 2.978 1.00 96.25 93 GLU A N 1
ATOM 712 C CA . GLU A 1 93 ? -2.219 11.990 3.639 1.00 96.25 93 GLU A CA 1
ATOM 713 C C . GLU A 1 93 ? -0.897 11.868 4.402 1.00 96.25 93 GLU A C 1
ATOM 715 O O . GLU A 1 93 ? 0.024 12.651 4.156 1.00 96.25 93 GLU A O 1
ATOM 720 N N . ALA A 1 94 ? -0.745 10.818 5.213 1.00 95.62 94 ALA A N 1
ATOM 721 C CA . ALA A 1 94 ? 0.510 10.524 5.896 1.00 95.62 94 ALA A CA 1
ATOM 722 C C . ALA A 1 94 ? 1.669 10.293 4.907 1.00 95.62 94 ALA A C 1
ATOM 724 O O . ALA A 1 94 ? 2.789 10.758 5.127 1.00 95.62 94 ALA A O 1
ATOM 725 N N . TYR A 1 95 ? 1.409 9.632 3.773 1.00 95.00 95 TYR A N 1
ATOM 726 C CA . TYR A 1 95 ? 2.416 9.399 2.740 1.00 95.00 95 TYR A CA 1
ATOM 727 C C . TYR A 1 95 ? 2.978 10.688 2.139 1.00 95.00 95 TYR A C 1
ATOM 729 O O . TYR A 1 95 ? 4.189 10.782 1.930 1.00 95.00 95 TYR A O 1
ATOM 737 N N . PHE A 1 96 ? 2.125 11.671 1.852 1.00 93.25 96 PHE A N 1
ATOM 738 C CA . PHE A 1 96 ? 2.544 12.952 1.276 1.00 93.25 96 PHE A CA 1
ATOM 739 C C . PHE A 1 96 ? 3.106 13.928 2.313 1.00 93.25 96 PHE A C 1
ATOM 741 O O . PHE A 1 96 ? 3.840 14.844 1.949 1.00 93.25 96 PHE A O 1
ATOM 748 N N . GLN A 1 97 ? 2.793 13.739 3.594 1.00 92.38 97 GLN A N 1
ATOM 749 C CA . GLN A 1 97 ? 3.331 14.559 4.680 1.00 92.38 97 GLN A CA 1
ATOM 750 C C . GLN A 1 97 ? 4.675 14.062 5.217 1.00 92.38 97 GLN A C 1
ATOM 752 O O . GLN A 1 97 ? 5.355 14.815 5.907 1.00 92.38 97 GLN A O 1
ATOM 757 N N . ARG A 1 98 ? 5.097 12.839 4.870 1.00 86.75 98 ARG A N 1
ATOM 758 C CA . ARG A 1 98 ? 6.321 12.212 5.398 1.00 86.75 98 ARG A CA 1
ATOM 759 C C . ARG A 1 98 ? 7.596 13.062 5.243 1.00 86.75 98 ARG A C 1
ATOM 761 O O . ARG A 1 98 ? 8.500 12.919 6.051 1.00 86.75 98 ARG A O 1
ATOM 768 N N . ASP A 1 99 ? 7.672 13.901 4.205 1.00 71.88 99 ASP A N 1
ATOM 769 C CA . ASP A 1 99 ? 8.864 14.698 3.885 1.00 71.88 99 ASP A CA 1
ATOM 770 C C . ASP A 1 99 ? 8.828 16.080 4.582 1.00 71.88 99 ASP A C 1
ATOM 772 O O . ASP A 1 99 ? 9.850 16.751 4.667 1.00 71.88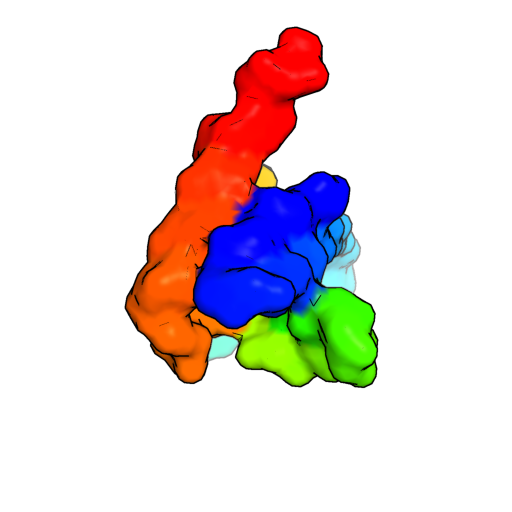 99 ASP A O 1
ATOM 776 N N . LYS A 1 100 ? 7.674 16.501 5.131 1.00 61.34 100 LYS A N 1
ATOM 777 C CA . LYS A 1 100 ? 7.506 17.791 5.835 1.00 61.34 100 LYS A CA 1
ATOM 778 C C . LYS A 1 100 ? 8.005 17.785 7.284 1.00 61.34 100 LYS A C 1
ATOM 780 O O . LYS A 1 100 ? 7.966 18.821 7.935 1.00 61.34 100 LYS A O 1
ATOM 785 N N . ALA A 1 101 ? 8.430 16.630 7.785 1.00 49.09 101 ALA A N 1
ATOM 786 C CA . ALA A 1 101 ? 9.001 16.459 9.118 1.00 49.09 101 ALA A CA 1
ATOM 787 C C . ALA A 1 101 ? 10.537 16.299 9.089 1.00 49.09 101 ALA A C 1
ATOM 789 O O . ALA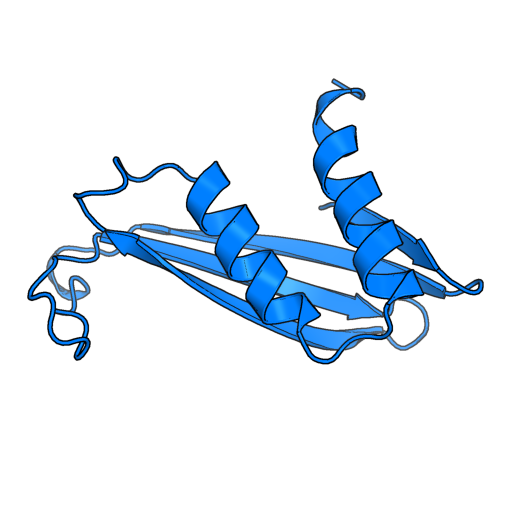 A 1 101 ? 11.105 15.807 10.063 1.00 49.09 101 ALA A O 1
ATOM 790 N N . SER A 1 102 ? 11.178 16.663 7.969 1.00 41.69 102 SER A N 1
ATOM 791 C CA . SER A 1 102 ? 12.633 16.575 7.751 1.00 41.69 102 SER A CA 1
ATOM 792 C C . SER A 1 102 ? 13.309 17.927 7.919 1.00 41.69 102 SER A C 1
ATOM 794 O O . SER A 1 102 ? 12.714 18.923 7.448 1.00 41.69 102 SER A O 1
#

Sequence (102 aa):
MIRAEADGIEYGVKFGHLQLGPEQQIYSPIPSGKQVRARTFVAVVRQDTMCDVGHGIANCSVGDAFCKETGRKLALTRALRDLPKPVRKAIWEAYFQRDKAS

Secondary structure (DSSP, 8-state):
-EEEEETTEEEEEEEEEEEPPGGG--B-SSTT-PBEEEEEEEEEEETTTTEEEEEEEEEEEGGGTT-HHHHHHHHHHHHTTTS-HHHHHHHHHHHHHTTTT-

Organism: NCBI:txid1070528

Foldseek 3Di:
DFWFDFPNWIKDKDKDKDFADPVRQDQPPPPPSFTFGMKIKMWIATPVVRDTQFIFMFTDTVVNVVPPVVRCVRRLCRRCVPPDPRVSVRRVVRVVCVVVVD

pLDDT: mean 83.72, std 15.65, range [41.69, 97.44]